Protein AF-A0A5N6EG65-F1 (afdb_monomer_lite)

Secondary structure (DSSP, 8-state):
--PPPPPPPPP-------PPPPTT-TT--EESSTT-TTSEE--SSS-GGGB-TTT-PBP-TTSHHHHHHHHHHHHH--SHHHHHHHHHHHHHHHHHHHHHHHHHHHHHHHHHHHHHHHHHHHHHHHHHHHHHHHHTS--

pLDDT: mean 86.98, std 14.02, range [40.0, 98.5]

Organism: NCBI:txid986946

Radius of gyration: 28.4 Å; chains: 1; bounding box: 76×31×74 Å

Sequence (139 aa):
MNQEPLSPPSEPTPSPTTNPVPLSSPLRTTPIHPLLPEVRVPGEPLPPHRYHPITCTQINAESEDIRAQLEQLRQEYTSPEEALRAQEQAAREVKQKMEDAERKREDVQKAMDKKIKERNTEMKVLSKYQEVKVSDIPA

Structure (mmCIF, N/CA/C/O backbone):
data_AF-A0A5N6EG65-F1
#
_entry.id   AF-A0A5N6EG65-F1
#
loop_
_atom_site.group_PDB
_atom_site.id
_atom_site.type_symbol
_atom_site.label_atom_id
_atom_site.label_alt_id
_atom_site.label_comp_id
_atom_site.label_asym_id
_atom_site.label_entity_id
_atom_site.label_seq_id
_atom_site.pdbx_PDB_ins_code
_atom_site.Cartn_x
_atom_site.Cartn_y
_atom_site.Cartn_z
_atom_site.occupancy
_atom_site.B_iso_or_equiv
_atom_site.auth_seq_id
_atom_site.auth_comp_id
_atom_site.auth_asym_id
_atom_site.auth_atom_id
_atom_site.pdbx_PDB_model_num
ATOM 1 N N . MET A 1 1 ? 57.559 -6.720 35.709 1.00 40.00 1 MET A N 1
ATOM 2 C CA . MET A 1 1 ? 56.260 -6.086 36.009 1.00 40.00 1 MET A CA 1
ATOM 3 C C . MET A 1 1 ? 55.655 -5.691 34.672 1.00 40.00 1 MET A C 1
ATOM 5 O O . MET A 1 1 ? 56.040 -4.663 34.142 1.00 40.00 1 MET A O 1
ATOM 9 N N . ASN A 1 2 ? 54.826 -6.548 34.074 1.00 48.72 2 ASN A N 1
ATOM 10 C CA . ASN A 1 2 ? 54.148 -6.257 32.807 1.00 48.72 2 ASN A CA 1
ATOM 11 C C . ASN A 1 2 ? 52.657 -6.126 33.129 1.00 48.72 2 ASN A C 1
ATOM 13 O O . ASN A 1 2 ? 52.012 -7.138 33.382 1.00 48.72 2 ASN A O 1
ATOM 17 N N . GLN A 1 3 ? 52.146 -4.896 33.227 1.00 56.94 3 GLN A N 1
ATOM 18 C CA . GLN A 1 3 ? 50.703 -4.649 33.254 1.00 56.94 3 GLN A CA 1
ATOM 19 C C . GLN A 1 3 ? 50.231 -4.479 31.810 1.00 56.94 3 GLN A C 1
ATOM 21 O O . GLN A 1 3 ? 50.735 -3.614 31.096 1.00 56.94 3 GLN A O 1
ATOM 26 N N . GLU A 1 4 ? 49.286 -5.315 31.387 1.00 62.31 4 GLU A N 1
ATOM 27 C CA . GLU A 1 4 ? 48.526 -5.090 30.157 1.00 62.31 4 GLU A CA 1
ATOM 28 C C . GLU A 1 4 ? 47.629 -3.847 30.308 1.00 62.31 4 GLU A C 1
ATOM 30 O O . GLU A 1 4 ? 47.165 -3.555 31.417 1.00 62.31 4 GLU A O 1
ATOM 35 N N . PRO A 1 5 ? 47.399 -3.086 29.223 1.00 65.44 5 PRO A N 1
ATOM 36 C CA . PRO A 1 5 ? 46.592 -1.876 29.284 1.00 65.44 5 PRO A CA 1
ATOM 37 C C . PRO A 1 5 ? 45.132 -2.204 29.621 1.00 65.44 5 PRO A C 1
ATOM 39 O O . PRO A 1 5 ? 44.545 -3.155 29.105 1.00 65.44 5 PRO A O 1
ATOM 42 N N . LEU A 1 6 ? 44.546 -1.380 30.491 1.00 63.53 6 LEU A N 1
ATOM 43 C CA . LEU A 1 6 ? 43.146 -1.469 30.897 1.00 63.53 6 LEU A CA 1
ATOM 44 C C . LEU A 1 6 ? 42.234 -1.318 29.671 1.00 63.53 6 LEU A C 1
ATOM 46 O O . LEU A 1 6 ? 42.369 -0.367 28.900 1.00 63.53 6 LEU A O 1
ATOM 50 N N . SER A 1 7 ? 41.305 -2.261 29.502 1.00 69.69 7 SER A N 1
ATOM 51 C CA . SER A 1 7 ? 40.265 -2.186 28.472 1.00 69.69 7 SER A CA 1
ATOM 52 C C . SER A 1 7 ? 39.384 -0.946 28.686 1.00 69.69 7 SER A C 1
ATOM 54 O O . SER A 1 7 ? 39.143 -0.570 29.838 1.00 69.69 7 SER A O 1
ATOM 56 N N . PRO A 1 8 ? 38.897 -0.302 27.609 1.00 69.44 8 PRO A N 1
ATOM 57 C CA . PRO A 1 8 ? 38.005 0.844 27.730 1.00 69.44 8 PRO A CA 1
ATOM 58 C C . PRO A 1 8 ? 36.688 0.444 28.422 1.00 69.44 8 PRO A C 1
ATOM 60 O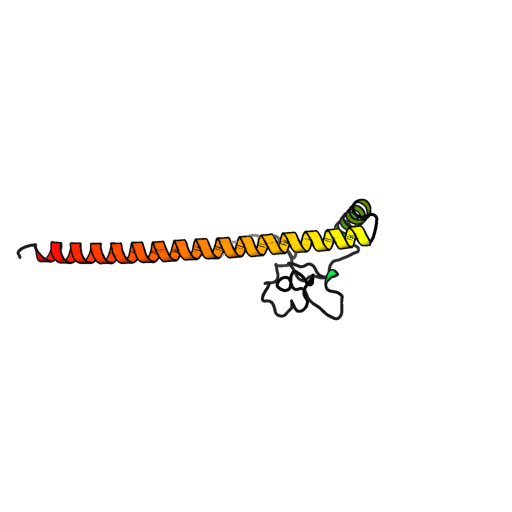 O . PRO A 1 8 ? 36.292 -0.724 28.361 1.00 69.44 8 PRO A O 1
ATOM 63 N N . PRO A 1 9 ? 36.005 1.389 29.095 1.00 63.31 9 PRO A N 1
ATOM 64 C CA . PRO A 1 9 ? 34.726 1.118 29.741 1.00 63.31 9 PRO A CA 1
ATOM 65 C C . PRO A 1 9 ? 33.692 0.665 28.705 1.00 63.31 9 PRO A C 1
ATOM 67 O O . PRO A 1 9 ? 33.625 1.222 27.610 1.00 63.31 9 PRO A O 1
ATOM 70 N N . SER A 1 10 ? 32.887 -0.338 29.063 1.00 59.59 10 SER A N 1
ATOM 71 C CA . SER A 1 10 ? 31.774 -0.811 28.240 1.00 59.59 10 SER A CA 1
ATOM 72 C C . SER A 1 10 ? 30.867 0.354 27.843 1.00 59.59 10 SER A C 1
ATOM 74 O O . SER A 1 10 ? 30.421 1.114 28.706 1.00 59.59 10 SER A O 1
ATOM 76 N N . GLU A 1 11 ? 30.583 0.482 26.545 1.00 56.59 11 GLU A N 1
ATOM 77 C CA . GLU A 1 11 ? 29.563 1.407 26.050 1.00 56.59 11 GLU A CA 1
ATOM 78 C C . GLU A 1 11 ? 28.219 1.137 26.748 1.00 56.59 11 GLU A C 1
ATOM 80 O O . GLU A 1 11 ? 27.881 -0.023 27.023 1.00 56.59 11 GLU A O 1
ATOM 85 N N . PRO A 1 12 ? 27.428 2.183 27.049 1.00 51.66 12 PRO A N 1
ATOM 86 C CA . PRO A 1 12 ? 26.089 1.997 27.574 1.00 51.66 12 PRO A CA 1
ATOM 87 C C . PRO A 1 12 ? 25.253 1.248 26.535 1.00 51.66 12 PRO A C 1
ATOM 89 O O . PRO A 1 12 ? 24.967 1.766 25.458 1.00 51.66 12 PRO A O 1
ATOM 92 N N . THR A 1 13 ? 24.866 0.017 26.871 1.00 47.53 13 THR A N 1
ATOM 93 C CA . THR A 1 13 ? 23.900 -0.777 26.107 1.00 47.53 13 THR A CA 1
ATOM 94 C C . THR A 1 13 ? 22.656 0.084 25.868 1.00 47.53 13 THR A C 1
ATOM 96 O O . THR A 1 13 ? 22.006 0.456 26.851 1.00 47.53 13 THR A O 1
ATOM 99 N N . PRO A 1 14 ? 22.302 0.439 24.619 1.00 47.97 14 PRO A N 1
ATOM 100 C CA . PRO A 1 14 ? 21.034 1.099 24.377 1.00 47.97 14 PRO A CA 1
ATOM 101 C C . PRO A 1 14 ? 19.916 0.160 24.843 1.00 47.97 14 PRO A C 1
ATOM 103 O O . PRO A 1 14 ? 19.918 -1.034 24.533 1.00 47.97 14 PRO A O 1
ATOM 106 N N . SER A 1 15 ? 18.988 0.710 25.626 1.00 53.94 15 SER A N 1
ATOM 107 C CA . SER A 1 15 ? 17.708 0.117 26.033 1.00 53.94 15 SER A CA 1
ATOM 108 C C . SER A 1 15 ? 17.052 -0.655 24.876 1.00 53.94 15 SER A C 1
ATOM 110 O O . SER A 1 15 ? 17.321 -0.322 23.722 1.00 53.94 15 SER A O 1
ATOM 112 N N . PRO A 1 16 ? 16.182 -1.657 25.120 1.00 48.75 16 PRO A N 1
ATOM 113 C CA . PRO A 1 16 ? 15.712 -2.554 24.071 1.00 48.75 16 PRO A CA 1
ATOM 114 C C . PRO A 1 16 ? 14.845 -1.794 23.060 1.00 48.75 16 PRO A C 1
ATOM 116 O O . PRO A 1 16 ? 13.624 -1.722 23.183 1.00 48.75 16 PRO A O 1
ATOM 119 N N . THR A 1 17 ? 15.473 -1.243 22.025 1.00 53.53 17 THR A N 1
ATOM 120 C CA . THR A 1 17 ? 14.808 -0.846 20.791 1.00 53.53 17 THR A CA 1
ATOM 121 C C . THR A 1 17 ? 14.230 -2.133 20.240 1.00 53.53 17 THR A C 1
ATOM 123 O O . THR A 1 17 ? 14.973 -3.006 19.788 1.00 53.53 17 THR A O 1
ATOM 126 N N . THR A 1 18 ? 12.920 -2.334 20.384 1.00 66.31 18 THR A N 1
ATOM 127 C CA . THR A 1 18 ? 12.325 -3.591 19.946 1.00 66.31 18 THR A CA 1
ATOM 128 C C . THR A 1 18 ? 12.488 -3.676 18.436 1.00 66.31 18 THR A C 1
ATOM 130 O O . THR A 1 18 ? 11.914 -2.874 17.702 1.00 66.31 18 THR A O 1
ATOM 133 N N . ASN A 1 19 ? 13.352 -4.584 17.984 1.00 79.94 19 ASN A N 1
ATOM 134 C CA . ASN A 1 19 ? 13.752 -4.639 16.587 1.00 79.94 19 ASN A CA 1
ATOM 135 C C . ASN A 1 19 ? 12.526 -4.868 15.689 1.00 79.94 19 ASN A C 1
ATOM 137 O O . ASN A 1 19 ? 11.655 -5.670 16.045 1.00 79.94 19 ASN A O 1
ATOM 141 N N . PRO A 1 20 ? 12.440 -4.194 14.527 1.00 87.88 20 PRO A N 1
ATOM 142 C CA . PRO A 1 20 ? 11.386 -4.456 13.557 1.00 87.88 20 PRO A CA 1
ATOM 143 C C . PRO A 1 20 ? 11.311 -5.947 13.216 1.00 87.88 20 PRO A C 1
ATOM 145 O O . PRO A 1 20 ? 12.322 -6.578 12.905 1.00 87.88 20 PRO A O 1
ATOM 148 N N . VAL A 1 21 ? 10.104 -6.511 13.253 1.00 88.56 21 VAL A N 1
ATOM 149 C CA . VAL A 1 21 ? 9.869 -7.912 12.893 1.00 88.56 21 VAL A CA 1
ATOM 150 C C . VAL A 1 21 ? 9.621 -7.983 11.385 1.00 88.56 21 VAL A C 1
ATOM 152 O O . VAL A 1 21 ? 8.722 -7.291 10.901 1.00 88.56 21 VAL A O 1
ATOM 155 N N . PRO A 1 22 ? 10.353 -8.814 10.619 1.00 90.75 22 PRO A N 1
ATOM 156 C CA . PRO A 1 22 ? 10.162 -8.930 9.173 1.00 90.75 22 PRO A CA 1
ATOM 157 C C . PRO A 1 22 ? 8.714 -9.250 8.785 1.00 90.75 22 PRO A C 1
ATOM 159 O O . PRO A 1 22 ? 8.035 -9.999 9.489 1.00 90.75 22 PRO A O 1
ATOM 162 N N . LEU A 1 23 ? 8.246 -8.728 7.646 1.00 87.31 23 LEU A N 1
ATOM 163 C CA . LEU A 1 23 ? 6.887 -8.989 7.141 1.00 87.31 23 LEU A CA 1
ATOM 164 C C . LEU A 1 23 ? 6.645 -10.471 6.811 1.00 87.31 23 LEU A C 1
ATOM 166 O O . LEU A 1 23 ? 5.523 -10.948 6.926 1.00 87.31 23 LEU A O 1
ATOM 170 N N . SER A 1 24 ? 7.701 -11.208 6.464 1.00 87.75 24 SER A N 1
ATOM 171 C CA . SER A 1 24 ? 7.677 -12.654 6.210 1.00 87.75 24 SER A CA 1
ATOM 172 C C . SER A 1 24 ? 7.742 -13.510 7.480 1.00 87.75 24 SER A C 1
ATOM 174 O O . SER A 1 24 ? 7.823 -14.734 7.385 1.00 87.75 24 SER A O 1
ATOM 176 N N . SER A 1 25 ? 7.772 -12.894 8.667 1.00 90.50 25 SER A N 1
ATOM 177 C CA . SER A 1 25 ? 7.862 -13.628 9.929 1.00 90.50 25 SER A CA 1
ATOM 178 C C . SER A 1 25 ? 6.625 -14.509 10.138 1.00 90.50 25 SER A C 1
ATOM 180 O O . SER A 1 25 ? 5.505 -14.010 10.003 1.00 90.50 25 SER A O 1
ATOM 182 N N . PRO A 1 26 ? 6.789 -15.779 10.558 1.00 90.38 26 PRO A N 1
ATOM 183 C CA . PRO A 1 26 ? 5.661 -16.664 10.857 1.00 90.38 26 PRO A CA 1
ATOM 184 C C . PRO A 1 26 ? 4.802 -16.166 12.030 1.00 90.38 26 PRO A C 1
ATOM 186 O O . PRO A 1 26 ? 3.672 -16.612 12.189 1.00 90.38 26 PRO A O 1
ATOM 189 N N . LEU A 1 27 ? 5.303 -15.212 12.826 1.00 89.50 27 LEU A N 1
ATOM 190 C CA . LEU A 1 27 ? 4.536 -14.546 13.884 1.00 89.50 27 LEU A CA 1
ATOM 191 C C . LEU A 1 27 ? 3.372 -13.707 13.339 1.00 89.50 27 LEU A C 1
ATOM 193 O O . LEU A 1 27 ? 2.460 -13.365 14.083 1.00 89.50 27 LEU A O 1
ATOM 197 N N . ARG A 1 28 ? 3.407 -13.328 12.059 1.00 92.38 28 ARG A N 1
ATOM 198 C CA . ARG A 1 28 ? 2.423 -12.448 11.430 1.00 92.38 28 ARG A CA 1
ATOM 199 C C . ARG A 1 28 ? 1.334 -13.279 10.753 1.00 92.38 28 ARG A C 1
ATOM 201 O O . ARG A 1 28 ? 1.397 -13.560 9.557 1.00 92.38 28 ARG A O 1
ATOM 208 N N . THR A 1 29 ? 0.330 -13.679 11.524 1.00 92.88 29 THR A N 1
ATOM 209 C CA . THR A 1 29 ? -0.706 -14.619 11.070 1.00 92.88 29 THR A CA 1
ATOM 210 C C . THR A 1 29 ? -1.966 -13.928 10.561 1.00 92.88 29 THR A C 1
ATOM 212 O O . THR A 1 29 ? -2.568 -14.409 9.603 1.00 92.88 29 THR A O 1
ATOM 215 N N . THR A 1 30 ? -2.350 -12.790 11.147 1.00 93.88 30 THR A N 1
ATOM 216 C CA . THR A 1 30 ? -3.668 -12.176 10.917 1.00 93.88 30 THR A CA 1
ATOM 217 C C . THR A 1 30 ? -3.539 -10.776 10.322 1.00 93.88 30 THR A C 1
ATOM 219 O O . THR A 1 30 ? -2.749 -9.979 10.831 1.00 93.88 30 THR A O 1
ATOM 222 N N . PRO A 1 31 ? -4.283 -10.440 9.253 1.00 92.81 31 PRO A N 1
ATOM 223 C CA . PRO A 1 31 ? -4.242 -9.106 8.663 1.00 92.81 31 PRO A CA 1
ATOM 224 C C . PRO A 1 31 ? -4.815 -8.052 9.615 1.00 92.81 31 PRO A C 1
ATOM 226 O O . PRO A 1 31 ? -5.805 -8.298 10.304 1.00 92.81 31 PRO A O 1
ATOM 229 N N . ILE A 1 32 ? -4.215 -6.858 9.629 1.00 90.75 32 ILE A N 1
ATOM 230 C CA . ILE A 1 32 ? -4.722 -5.732 10.436 1.00 90.75 32 ILE A CA 1
ATOM 231 C C . ILE A 1 32 ? -6.042 -5.172 9.892 1.00 90.75 32 ILE A C 1
ATOM 233 O O . ILE A 1 32 ? -6.814 -4.571 10.634 1.00 90.75 32 ILE A O 1
ATOM 237 N N . HIS A 1 33 ? -6.282 -5.348 8.591 1.00 92.44 33 HIS A N 1
ATOM 238 C CA . HIS A 1 33 ? -7.460 -4.859 7.888 1.00 92.44 33 HIS A CA 1
ATOM 239 C C . HIS A 1 33 ? -7.726 -5.725 6.641 1.00 92.44 33 HIS A C 1
ATOM 241 O O . HIS A 1 33 ? -6.761 -6.113 5.977 1.00 92.44 33 HIS A O 1
ATOM 247 N N . PRO A 1 34 ? -8.991 -5.993 6.255 1.00 92.81 34 PRO A N 1
ATOM 248 C CA . PRO A 1 34 ? -9.312 -6.814 5.079 1.00 92.81 34 PRO A CA 1
ATOM 249 C C . PRO A 1 34 ? -8.718 -6.306 3.756 1.00 92.81 34 PRO A C 1
ATOM 251 O O . PRO A 1 34 ? -8.383 -7.101 2.885 1.00 92.81 34 PRO A O 1
ATOM 254 N N . LEU A 1 35 ? -8.566 -4.985 3.608 1.00 95.44 35 LEU A N 1
ATOM 255 C CA . LEU A 1 35 ? -7.958 -4.365 2.419 1.00 95.44 35 LEU A CA 1
ATOM 256 C C . LEU A 1 35 ? -6.424 -4.471 2.366 1.00 95.44 35 LEU A C 1
ATOM 258 O O . LEU A 1 35 ? -5.853 -4.143 1.331 1.00 95.44 35 LEU A O 1
ATOM 262 N N . LEU A 1 36 ? -5.772 -4.890 3.456 1.00 93.62 36 LEU A N 1
ATOM 263 C CA . LEU A 1 36 ? -4.312 -4.952 3.594 1.00 93.62 36 LEU A CA 1
ATOM 264 C C . LEU A 1 36 ? -3.858 -6.363 4.020 1.00 93.62 36 LEU A C 1
ATOM 266 O O . LEU A 1 36 ? -3.313 -6.531 5.117 1.00 93.62 36 LEU A O 1
ATOM 270 N N . PRO A 1 37 ? -4.096 -7.405 3.200 1.00 92.50 37 PRO A N 1
ATOM 271 C CA . PRO A 1 37 ? -3.768 -8.788 3.555 1.00 92.50 37 PRO A CA 1
ATOM 272 C C . PRO A 1 37 ? -2.261 -9.062 3.706 1.00 92.50 37 PRO A C 1
ATOM 274 O O . PRO A 1 37 ? -1.874 -10.070 4.307 1.00 92.50 37 PRO A O 1
ATOM 277 N N . GLU A 1 38 ? -1.406 -8.187 3.181 1.00 90.38 38 GLU A N 1
ATOM 278 C CA . GLU A 1 38 ? 0.054 -8.244 3.283 1.00 90.38 38 GLU A CA 1
ATOM 279 C C . GLU A 1 38 ? 0.557 -7.717 4.634 1.00 90.38 38 GLU A C 1
ATOM 281 O O . GLU A 1 38 ? 1.619 -8.125 5.110 1.00 90.38 38 GLU A O 1
ATOM 286 N N . VAL A 1 39 ? -0.203 -6.826 5.282 1.00 90.81 39 VAL A N 1
ATOM 287 C CA . VAL A 1 39 ? 0.158 -6.243 6.578 1.00 90.81 39 VAL A CA 1
ATOM 288 C C . VAL A 1 39 ? -0.471 -7.074 7.686 1.00 90.81 39 VAL A C 1
ATOM 290 O O . VAL A 1 39 ? -1.630 -6.900 8.068 1.00 90.81 39 VAL A O 1
ATOM 293 N N . ARG A 1 40 ? 0.318 -8.009 8.210 1.00 93.19 40 ARG A N 1
ATOM 294 C CA . ARG A 1 40 ? -0.127 -8.978 9.213 1.00 93.19 40 ARG A CA 1
ATOM 295 C C . ARG A 1 40 ? 0.542 -8.768 10.559 1.00 93.19 40 ARG A C 1
ATOM 297 O O . ARG A 1 40 ? 1.703 -8.372 10.629 1.00 93.19 40 ARG A O 1
ATOM 304 N N . VAL A 1 41 ? -0.171 -9.097 11.621 1.00 93.06 41 VAL A N 1
ATOM 305 C CA . VAL A 1 41 ? 0.283 -9.077 13.015 1.00 93.06 41 VAL A CA 1
ATOM 306 C C . VAL A 1 41 ? 0.017 -10.436 13.664 1.00 93.06 41 VAL A C 1
ATOM 308 O O . VAL A 1 41 ? -0.666 -11.271 13.058 1.00 93.06 41 VAL A O 1
ATOM 311 N N . PRO A 1 42 ? 0.559 -10.697 14.866 1.00 92.38 42 PRO A N 1
ATOM 312 C CA . PRO A 1 42 ? 0.133 -11.841 15.655 1.00 92.38 42 PRO A CA 1
ATOM 313 C C . PRO A 1 42 ? -1.385 -11.846 15.831 1.00 92.38 42 PRO A C 1
ATOM 315 O O . PRO A 1 42 ? -1.996 -10.812 16.105 1.00 92.38 42 PRO A O 1
ATOM 318 N N . GLY A 1 43 ? -1.982 -13.014 15.640 1.00 80.19 43 GLY A N 1
ATOM 319 C CA . GLY A 1 43 ? -3.391 -13.266 15.904 1.00 80.19 43 GLY A CA 1
ATOM 320 C C . GLY A 1 43 ? -3.550 -14.476 16.804 1.00 80.19 43 GLY A C 1
ATOM 321 O O . GLY A 1 43 ? -2.742 -15.396 16.719 1.00 80.19 43 GLY A O 1
ATOM 322 N N . GLU A 1 44 ? -4.591 -14.418 17.636 1.00 79.44 44 GLU A N 1
ATOM 323 C CA . GLU A 1 44 ? -4.879 -15.286 18.783 1.00 79.44 44 GLU A CA 1
ATOM 324 C C . GLU A 1 44 ? -3.714 -15.445 19.791 1.00 79.44 44 GLU A C 1
ATOM 326 O O . GLU A 1 44 ? -2.556 -15.629 19.423 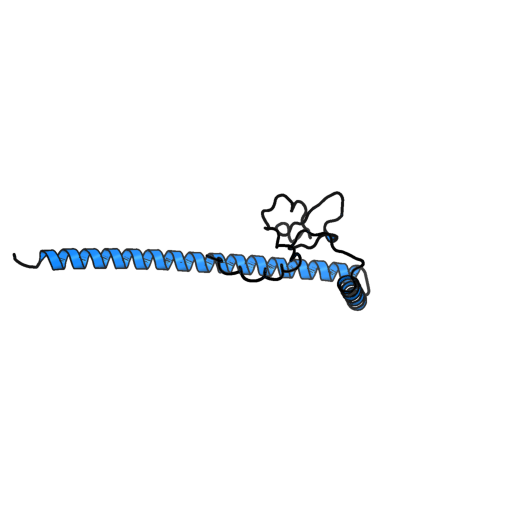1.00 79.44 44 GLU A O 1
ATOM 331 N N . PRO A 1 45 ? -3.974 -15.344 21.110 1.00 77.31 45 PRO A N 1
ATOM 332 C CA . PRO A 1 45 ? -5.282 -15.242 21.768 1.00 77.31 45 PRO A CA 1
ATOM 333 C C . PRO A 1 45 ? -5.868 -13.818 21.804 1.00 77.31 45 PRO A C 1
ATOM 335 O O . PRO A 1 45 ? -7.019 -13.643 22.196 1.00 77.31 45 PRO A O 1
ATOM 338 N N . LEU A 1 46 ? -5.104 -12.789 21.420 1.00 80.12 46 LEU A N 1
ATOM 339 C CA . LEU A 1 46 ? -5.552 -11.393 21.462 1.00 80.12 46 LEU A CA 1
ATOM 340 C C . LEU A 1 46 ? -5.934 -10.854 20.072 1.00 80.12 46 LEU A C 1
ATOM 342 O O . LEU A 1 46 ? -5.408 -11.328 19.062 1.00 80.12 46 LEU A O 1
ATOM 346 N N . PRO A 1 47 ? -6.816 -9.836 20.007 1.00 85.56 47 PRO A N 1
ATOM 347 C CA . PRO A 1 47 ? -7.171 -9.195 18.749 1.00 85.56 47 PRO A CA 1
ATOM 348 C C . PRO A 1 47 ? -5.969 -8.528 18.051 1.00 85.56 47 PRO A C 1
ATOM 350 O O . PRO A 1 47 ? -5.135 -7.921 18.730 1.00 85.56 47 PRO A O 1
ATOM 353 N N . PRO A 1 48 ? -5.932 -8.512 16.704 1.00 85.44 48 PRO A N 1
ATOM 354 C CA . PRO A 1 48 ? -4.863 -7.890 15.911 1.00 85.44 48 PRO A CA 1
ATOM 355 C C . PRO A 1 48 ? -4.545 -6.435 16.288 1.00 85.44 48 PRO A C 1
ATOM 357 O O . PRO A 1 48 ? -3.384 -6.037 16.324 1.00 85.44 48 PRO A O 1
ATOM 360 N N . HIS A 1 49 ? -5.563 -5.642 16.638 1.00 85.75 49 HIS A N 1
ATOM 361 C CA . HIS A 1 49 ? -5.411 -4.226 16.996 1.00 85.75 49 HIS A CA 1
ATOM 362 C C . HIS A 1 49 ? -4.678 -3.986 18.330 1.00 85.75 49 HIS A C 1
ATOM 364 O O . HIS A 1 49 ? -4.451 -2.837 18.698 1.00 85.75 49 HIS A O 1
ATOM 370 N N . ARG A 1 50 ? -4.319 -5.043 19.076 1.00 89.56 50 ARG A N 1
ATOM 371 C CA . ARG A 1 50 ? -3.502 -4.952 20.298 1.00 89.56 50 ARG A CA 1
ATOM 372 C C . ARG A 1 50 ? -2.008 -5.126 20.055 1.00 89.56 50 ARG A C 1
ATOM 374 O O . ARG A 1 50 ? -1.246 -5.070 21.016 1.00 89.56 50 ARG A O 1
ATOM 381 N N . TYR A 1 51 ? -1.578 -5.329 18.814 1.00 91.12 51 TYR A N 1
ATOM 382 C CA . TYR A 1 51 ? -0.170 -5.489 18.469 1.00 91.12 51 TYR A CA 1
ATOM 383 C C . TYR A 1 51 ? 0.306 -4.364 17.562 1.00 91.12 51 TYR A C 1
ATOM 385 O O . TYR A 1 51 ? -0.393 -3.926 16.650 1.00 91.12 51 TYR A O 1
ATOM 393 N N . HIS A 1 52 ? 1.536 -3.918 17.791 1.00 90.00 52 HIS A N 1
ATOM 394 C CA . HIS A 1 52 ? 2.173 -2.921 16.954 1.00 90.00 52 HIS A CA 1
ATOM 395 C C . HIS A 1 52 ? 2.548 -3.544 15.594 1.00 90.00 52 HIS A C 1
ATOM 397 O O . HIS A 1 52 ? 3.228 -4.577 15.556 1.00 90.00 52 HIS A O 1
ATOM 403 N N . PRO A 1 53 ? 2.156 -2.938 14.458 1.00 88.56 53 PRO A N 1
ATOM 404 C CA . PRO A 1 53 ? 2.257 -3.571 13.142 1.00 88.56 53 PRO A CA 1
ATOM 405 C C . PRO A 1 53 ? 3.695 -3.762 12.646 1.00 88.56 53 PRO A C 1
ATOM 407 O O . PRO A 1 53 ? 3.929 -4.567 11.748 1.00 88.56 53 PRO A O 1
ATOM 410 N N . ILE A 1 54 ? 4.683 -3.065 13.212 1.00 90.25 54 ILE A N 1
ATOM 411 C CA . ILE A 1 54 ? 6.088 -3.149 12.771 1.00 90.25 54 ILE A CA 1
ATOM 412 C C . ILE A 1 54 ? 6.901 -4.089 13.664 1.00 90.25 54 ILE A C 1
ATOM 414 O O . ILE A 1 54 ? 7.677 -4.904 13.173 1.00 90.25 54 ILE A O 1
ATOM 418 N N . THR A 1 55 ? 6.714 -3.994 14.974 1.00 91.25 55 THR A N 1
ATOM 419 C CA . THR A 1 55 ? 7.520 -4.711 15.975 1.00 91.25 55 THR A CA 1
ATOM 420 C C . THR A 1 55 ? 6.842 -5.986 16.463 1.00 91.25 55 THR A C 1
ATOM 422 O O . THR A 1 55 ? 7.473 -6.780 17.148 1.00 91.25 55 THR A O 1
ATOM 425 N N . CYS A 1 56 ? 5.556 -6.182 16.149 1.00 89.19 56 CYS A N 1
ATOM 426 C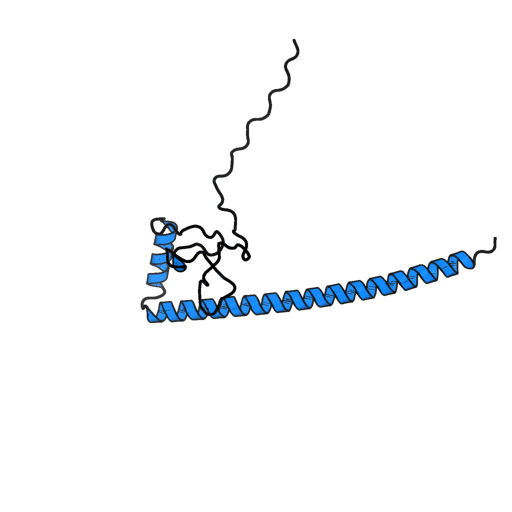 CA . CYS A 1 56 ? 4.728 -7.276 16.666 1.00 89.19 56 CYS A CA 1
ATOM 427 C C . CYS A 1 56 ? 4.704 -7.361 18.203 1.00 89.19 56 CYS A C 1
ATOM 429 O O . CYS A 1 56 ? 4.354 -8.397 18.763 1.00 89.19 56 CYS A O 1
ATOM 431 N N . THR A 1 57 ? 5.047 -6.270 18.891 1.00 89.75 57 THR A N 1
ATOM 432 C CA . THR A 1 57 ? 4.937 -6.160 20.345 1.00 89.75 57 THR A CA 1
ATOM 433 C C . THR A 1 57 ? 3.519 -5.808 20.736 1.00 89.75 57 THR A C 1
ATOM 435 O O . THR A 1 57 ? 2.829 -5.084 20.018 1.00 89.75 57 THR A O 1
ATOM 438 N N . GLN A 1 58 ? 3.083 -6.299 21.891 1.00 89.62 58 GLN A N 1
ATOM 439 C CA . GLN A 1 58 ? 1.803 -5.896 22.450 1.00 89.62 58 GLN A CA 1
ATOM 440 C C . GLN A 1 58 ? 1.828 -4.393 22.754 1.00 89.62 58 GLN A C 1
ATOM 442 O O . GLN A 1 58 ? 2.788 -3.872 23.324 1.00 89.62 58 GLN A O 1
ATOM 447 N N . ILE A 1 59 ? 0.773 -3.696 22.349 1.00 89.00 59 ILE A N 1
ATOM 448 C CA . ILE A 1 59 ? 0.580 -2.280 22.629 1.00 89.00 59 ILE A CA 1
ATOM 449 C C . ILE A 1 59 ? 0.254 -2.147 24.115 1.00 89.00 59 ILE A C 1
ATOM 451 O O . ILE A 1 59 ? -0.701 -2.751 24.612 1.00 89.00 59 ILE A O 1
ATOM 455 N N . ASN A 1 60 ? 1.046 -1.346 24.823 1.00 87.88 60 ASN A N 1
ATOM 456 C CA . ASN A 1 60 ? 0.745 -0.978 26.196 1.00 87.88 60 ASN A CA 1
ATOM 457 C C . ASN A 1 60 ? -0.325 0.122 26.198 1.00 87.88 60 ASN A C 1
ATOM 459 O O . ASN A 1 60 ? -0.002 1.296 26.072 1.00 87.88 60 ASN A O 1
ATOM 463 N N . ALA A 1 61 ? -1.597 -0.260 26.325 1.00 80.69 61 ALA A N 1
ATOM 464 C CA . ALA A 1 61 ? -2.714 0.689 26.336 1.00 80.69 61 ALA A CA 1
ATOM 465 C C . ALA A 1 61 ? -2.674 1.675 27.522 1.00 80.69 61 ALA A C 1
ATOM 467 O O . ALA A 1 61 ? -3.300 2.728 27.454 1.00 80.69 61 ALA A O 1
ATOM 468 N N . GLU A 1 62 ? -1.926 1.346 28.579 1.00 85.06 62 GLU A N 1
ATOM 469 C CA . GLU A 1 62 ? -1.752 2.194 29.762 1.00 85.06 62 GLU A CA 1
ATOM 470 C C . GLU A 1 62 ? -0.593 3.190 29.620 1.00 85.06 62 GLU A C 1
ATOM 472 O O . GLU A 1 62 ? -0.395 4.028 30.501 1.00 85.06 62 GLU A O 1
ATOM 477 N N . SER A 1 63 ? 0.192 3.123 28.536 1.00 89.94 63 SER A N 1
ATOM 478 C CA . SER A 1 63 ? 1.247 4.112 28.323 1.00 89.94 63 SER A CA 1
ATOM 479 C C . SER A 1 63 ? 0.644 5.490 28.051 1.00 89.94 63 SER A C 1
ATOM 481 O O . SER A 1 63 ? -0.377 5.628 27.375 1.00 89.94 63 SER A O 1
ATOM 483 N N . GLU A 1 64 ? 1.276 6.534 28.588 1.00 91.88 64 GLU A N 1
ATOM 484 C CA . GLU A 1 64 ? 0.830 7.921 28.411 1.00 91.88 64 GLU A CA 1
ATOM 485 C C . GLU A 1 64 ? 0.696 8.303 26.938 1.00 91.88 64 GLU A C 1
ATOM 487 O O . GLU A 1 64 ? -0.336 8.847 26.551 1.00 91.88 64 GLU A O 1
ATOM 492 N N . ASP A 1 65 ? 1.663 7.909 26.111 1.00 89.38 65 ASP A N 1
ATOM 493 C CA . ASP A 1 65 ? 1.663 8.210 24.679 1.00 89.38 65 ASP A CA 1
ATOM 494 C C . ASP A 1 65 ? 0.459 7.603 23.949 1.00 89.38 65 ASP A C 1
ATOM 496 O O . ASP A 1 65 ? -0.183 8.267 23.135 1.00 89.38 65 ASP A O 1
ATOM 500 N N . ILE A 1 66 ? 0.119 6.344 24.248 1.00 90.00 66 ILE A N 1
ATOM 501 C CA . ILE A 1 66 ? -1.010 5.662 23.602 1.00 90.00 66 ILE A CA 1
ATOM 502 C C . ILE A 1 66 ? -2.331 6.251 24.088 1.00 90.00 66 ILE A C 1
ATOM 504 O O . ILE A 1 66 ? -3.241 6.454 23.285 1.00 90.00 66 ILE A O 1
ATOM 508 N N . ARG A 1 67 ? -2.441 6.579 25.380 1.00 92.50 67 ARG A N 1
ATOM 509 C CA . ARG A 1 67 ? -3.637 7.236 25.923 1.00 92.50 67 ARG A CA 1
ATOM 510 C C . ARG A 1 67 ? -3.864 8.604 25.286 1.00 92.50 67 ARG A C 1
ATOM 512 O O . ARG A 1 67 ? -4.986 8.876 24.868 1.00 92.50 67 ARG A O 1
ATOM 519 N N . ALA A 1 68 ? -2.812 9.409 25.137 1.00 94.31 68 ALA A N 1
ATOM 520 C CA . ALA A 1 68 ? -2.886 10.713 24.482 1.00 94.31 68 ALA A CA 1
ATOM 521 C C . ALA A 1 68 ? -3.318 10.593 23.009 1.00 94.31 68 ALA A C 1
ATOM 523 O O . ALA A 1 68 ? -4.215 11.307 22.563 1.00 94.31 68 ALA A O 1
ATOM 524 N N . GLN A 1 69 ? -2.750 9.638 22.264 1.00 92.00 69 GLN A N 1
ATOM 525 C CA . GLN A 1 69 ? -3.147 9.378 20.873 1.00 92.00 69 GLN A CA 1
ATOM 526 C C . GLN A 1 69 ? -4.607 8.920 20.760 1.00 92.00 69 GLN A C 1
ATOM 528 O O . GLN A 1 69 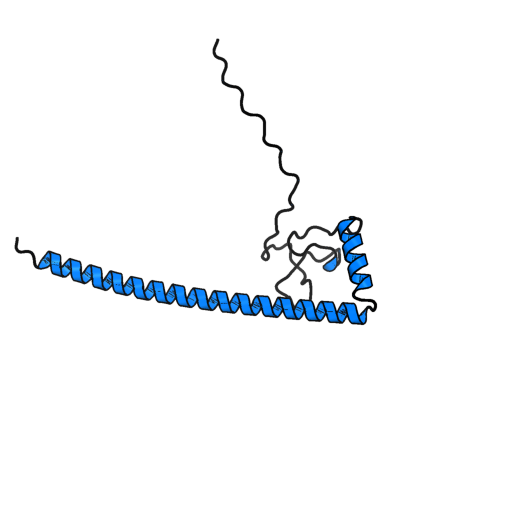? -5.334 9.369 19.876 1.00 92.00 69 GLN A O 1
ATOM 533 N N . LEU A 1 70 ? -5.063 8.046 21.663 1.00 91.31 70 LEU A N 1
ATOM 534 C CA . LEU A 1 70 ? -6.456 7.596 21.692 1.00 91.31 70 LEU A CA 1
ATOM 535 C C . LEU A 1 70 ? -7.424 8.731 22.033 1.00 91.31 70 LEU A C 1
ATOM 537 O O . LEU A 1 70 ? -8.516 8.785 21.471 1.00 91.31 70 LEU A O 1
ATOM 541 N N . GLU A 1 71 ? -7.051 9.627 22.945 1.00 94.25 71 GLU A N 1
ATOM 542 C CA . GLU A 1 71 ? -7.854 10.804 23.272 1.00 94.25 71 GLU A CA 1
ATOM 543 C C . GLU A 1 71 ? -7.970 11.750 22.074 1.00 94.25 71 GLU A C 1
ATOM 545 O O . GLU A 1 71 ? -9.078 12.166 21.737 1.00 94.25 71 GLU A O 1
ATOM 550 N N . GLN A 1 72 ? -6.868 11.999 21.364 1.00 95.44 72 GLN A N 1
ATOM 551 C CA . GLN A 1 72 ? -6.881 12.785 20.131 1.00 95.44 72 GLN A CA 1
ATOM 552 C C . GLN A 1 72 ? -7.796 12.158 19.067 1.00 95.44 72 GLN A C 1
ATOM 554 O O . GLN A 1 72 ? -8.639 12.850 18.500 1.00 95.44 72 GLN A O 1
ATOM 559 N N . LEU A 1 73 ? -7.698 10.844 18.837 1.00 92.88 73 LEU A N 1
ATOM 560 C CA . LEU A 1 73 ? -8.560 10.149 17.873 1.00 92.88 73 LEU A CA 1
ATOM 561 C C . LEU A 1 73 ? -10.045 10.230 18.248 1.00 92.88 73 LEU A C 1
ATOM 563 O O . LEU A 1 73 ? -10.893 10.313 17.366 1.00 92.88 73 LEU A O 1
ATOM 567 N N . ARG A 1 74 ? -10.376 10.233 19.544 1.00 93.88 74 ARG A N 1
ATOM 568 C CA . ARG A 1 74 ? -11.760 10.416 20.017 1.00 93.88 74 ARG A CA 1
ATOM 569 C C . ARG A 1 74 ? -12.280 11.837 19.800 1.00 93.88 74 ARG A C 1
ATOM 571 O O . ARG A 1 74 ? -13.484 12.007 19.637 1.00 93.88 74 ARG A O 1
ATOM 578 N N . GLN A 1 75 ? -11.402 12.840 19.821 1.00 95.50 75 GLN A N 1
ATOM 579 C CA . GLN A 1 75 ? -11.764 14.221 19.484 1.00 95.50 75 GLN A CA 1
ATOM 580 C C . GLN A 1 75 ? -11.955 14.397 17.972 1.00 95.50 75 GLN A C 1
ATOM 582 O O . GLN A 1 75 ? -12.846 15.130 17.553 1.00 95.50 75 GLN A O 1
ATOM 587 N N . GLU A 1 76 ? -11.139 13.719 17.164 1.00 96.31 76 GLU A N 1
ATOM 588 C CA . GLU A 1 76 ? -11.197 13.778 15.700 1.00 96.31 76 GLU A CA 1
ATOM 589 C C . GLU A 1 76 ? -12.399 13.008 15.129 1.00 96.31 76 GLU A C 1
ATOM 591 O O . GLU A 1 76 ? -13.089 13.504 14.240 1.00 96.31 76 GLU A O 1
ATOM 596 N N . TYR A 1 77 ? -12.685 11.821 15.672 1.00 95.75 77 TYR A N 1
ATOM 597 C CA . TYR A 1 77 ? -13.763 10.941 15.223 1.00 95.75 77 TYR A CA 1
ATOM 598 C C . TYR A 1 77 ? -14.795 10.764 16.335 1.00 95.75 77 TYR A C 1
ATOM 600 O O . TYR A 1 77 ? -14.722 9.845 17.155 1.00 95.75 77 TYR A O 1
ATOM 608 N N . THR A 1 78 ? -15.771 11.670 16.358 1.00 93.56 78 THR A N 1
ATOM 609 C CA . THR A 1 78 ? -16.761 11.763 17.443 1.00 93.56 78 THR A CA 1
ATOM 610 C C . THR A 1 78 ? -17.799 10.642 17.429 1.00 93.56 78 THR A C 1
ATOM 612 O O . THR A 1 78 ? -18.440 10.377 18.448 1.00 93.56 78 THR A O 1
ATOM 615 N N . SER A 1 79 ? -17.952 9.951 16.295 1.00 96.00 79 SER A N 1
ATOM 616 C CA . SER A 1 79 ? -18.846 8.804 16.153 1.00 96.00 79 SER A CA 1
ATOM 617 C C . SER A 1 79 ? -18.106 7.531 15.720 1.00 96.00 79 SER A C 1
ATOM 619 O O . SER A 1 79 ? -17.133 7.594 14.961 1.00 96.00 79 SER A O 1
ATOM 621 N N . PRO A 1 80 ? -18.591 6.340 16.127 1.00 94.06 80 PRO A N 1
ATOM 622 C CA . PRO A 1 80 ? -18.036 5.072 15.654 1.00 94.06 80 PRO A CA 1
ATOM 623 C C . PRO A 1 80 ? -18.061 4.930 14.126 1.00 94.06 80 PRO A C 1
ATOM 625 O O . PRO A 1 80 ? -17.145 4.357 13.545 1.00 94.06 80 PRO A O 1
ATOM 628 N N . GLU A 1 81 ? -19.089 5.464 13.462 1.00 96.31 81 GLU A N 1
ATOM 629 C CA . GLU A 1 81 ? -19.216 5.412 12.002 1.00 96.31 81 GLU A CA 1
ATOM 630 C C . GLU A 1 81 ? -18.173 6.291 11.294 1.00 96.31 81 GLU A C 1
ATOM 632 O O . GLU A 1 81 ? -17.624 5.898 10.265 1.00 96.31 81 GLU A O 1
ATOM 637 N N . GLU A 1 82 ? -17.865 7.475 11.830 1.00 95.75 82 GLU A N 1
ATOM 638 C CA . GLU A 1 82 ? -16.762 8.306 11.331 1.00 95.75 82 GLU A CA 1
ATOM 639 C C . GLU A 1 82 ? -15.415 7.610 11.506 1.00 95.75 82 GLU A C 1
ATOM 641 O O . GLU A 1 82 ? -14.643 7.552 10.552 1.00 95.75 82 GLU A O 1
ATOM 646 N N . ALA A 1 83 ? -15.167 7.014 12.676 1.00 95.19 83 ALA A N 1
ATOM 647 C CA . ALA A 1 83 ? -13.933 6.279 12.936 1.00 95.19 83 ALA A CA 1
ATOM 648 C C . ALA A 1 83 ? -13.755 5.092 11.971 1.00 95.19 83 ALA A C 1
ATOM 650 O O . ALA A 1 83 ? -12.663 4.878 11.443 1.00 95.19 83 ALA A O 1
ATOM 651 N N . LEU A 1 84 ? -14.830 4.346 11.688 1.00 94.56 84 LEU A N 1
ATOM 652 C CA . LEU A 1 84 ? -14.804 3.237 10.729 1.00 94.56 84 LEU A CA 1
ATOM 653 C C . LEU A 1 84 ? -14.537 3.716 9.297 1.00 94.56 84 LEU A C 1
ATOM 655 O O . LEU A 1 84 ? -13.706 3.133 8.602 1.00 94.56 84 LEU A O 1
ATOM 659 N N . ARG A 1 85 ? -15.189 4.801 8.859 1.00 96.00 85 ARG A N 1
ATOM 660 C CA . ARG A 1 85 ? -14.945 5.388 7.531 1.00 96.00 85 ARG A CA 1
ATOM 661 C C . ARG A 1 85 ? -13.512 5.896 7.392 1.00 96.00 85 ARG A C 1
ATOM 663 O O . ARG A 1 85 ? -12.884 5.671 6.360 1.00 96.00 85 ARG A O 1
ATOM 670 N N . ALA A 1 86 ? -12.981 6.529 8.433 1.00 95.88 86 ALA A N 1
ATOM 671 C CA . ALA A 1 86 ? -11.603 6.998 8.460 1.00 95.88 86 ALA A CA 1
ATOM 672 C C . ALA A 1 86 ? -10.601 5.841 8.405 1.00 95.88 86 ALA A C 1
ATOM 674 O O . ALA A 1 86 ? -9.647 5.887 7.629 1.00 95.88 86 ALA A O 1
ATOM 675 N N . GLN A 1 87 ? -10.849 4.766 9.159 1.00 94.25 87 GLN A N 1
ATOM 676 C CA . GLN A 1 87 ? -10.038 3.553 9.099 1.00 94.25 87 GLN A CA 1
ATOM 677 C C . GLN A 1 87 ? -10.044 2.937 7.693 1.00 94.25 87 GLN A C 1
ATOM 679 O O . GLN A 1 87 ? -8.984 2.569 7.180 1.00 94.25 87 GLN A O 1
ATOM 684 N N . GLU A 1 88 ? -11.212 2.842 7.050 1.00 96.69 88 GLU A N 1
ATOM 685 C CA . GLU A 1 88 ? -11.320 2.297 5.696 1.00 96.69 88 GLU A CA 1
ATOM 686 C C . GLU A 1 88 ? -10.587 3.175 4.671 1.00 96.69 88 GLU A C 1
ATOM 688 O O . GLU A 1 88 ? -9.852 2.658 3.825 1.00 96.69 88 GLU A O 1
ATOM 693 N N . GLN A 1 89 ? -10.733 4.498 4.765 1.00 97.06 89 GLN A N 1
ATOM 694 C CA . GLN A 1 89 ? -10.038 5.446 3.897 1.00 97.06 89 GLN A CA 1
ATOM 695 C C . GLN A 1 89 ? -8.516 5.358 4.072 1.00 97.06 89 GLN A C 1
ATOM 697 O O . GLN A 1 89 ? -7.791 5.225 3.084 1.00 97.06 89 GLN A O 1
ATOM 702 N N . ALA A 1 90 ? -8.029 5.321 5.314 1.00 95.81 90 ALA A N 1
ATOM 703 C CA . ALA A 1 90 ? -6.613 5.126 5.606 1.00 95.81 90 ALA A CA 1
ATOM 704 C C . ALA A 1 90 ? -6.094 3.801 5.022 1.00 95.81 90 ALA A C 1
ATOM 706 O O . ALA A 1 90 ? -5.018 3.758 4.422 1.00 95.81 90 ALA A O 1
ATOM 707 N N . ALA A 1 91 ? -6.873 2.719 5.126 1.00 96.06 91 ALA A N 1
ATOM 708 C CA . ALA A 1 91 ? -6.507 1.436 4.536 1.00 96.06 91 ALA A CA 1
ATOM 709 C C . ALA A 1 91 ? -6.431 1.495 2.998 1.00 96.06 91 ALA A C 1
ATOM 711 O O . ALA A 1 91 ? -5.504 0.932 2.412 1.00 96.06 91 ALA A O 1
ATOM 712 N N . ARG A 1 92 ? -7.356 2.204 2.336 1.00 97.75 92 ARG A N 1
ATOM 713 C CA . ARG A 1 92 ? -7.330 2.425 0.877 1.00 97.75 92 ARG A CA 1
ATOM 714 C C . ARG A 1 92 ? -6.104 3.225 0.444 1.00 97.75 92 ARG A C 1
ATOM 716 O O . ARG A 1 92 ? -5.456 2.857 -0.532 1.00 97.75 92 ARG A O 1
ATOM 723 N N . GLU A 1 93 ? -5.751 4.272 1.180 1.00 97.88 93 GLU A N 1
ATOM 724 C CA . GLU A 1 93 ? -4.570 5.090 0.890 1.00 97.88 93 GLU A CA 1
ATOM 725 C C . GLU A 1 93 ? -3.265 4.311 1.046 1.00 97.88 93 GLU A C 1
ATOM 727 O O . GLU A 1 93 ? -2.364 4.431 0.214 1.00 97.88 93 GLU A O 1
ATOM 732 N N . VAL A 1 94 ? -3.153 3.494 2.097 1.00 95.94 94 VAL A N 1
ATOM 733 C CA . VAL A 1 94 ? -1.993 2.615 2.283 1.00 95.94 94 VAL A CA 1
ATOM 734 C C . VAL A 1 94 ? -1.899 1.614 1.136 1.00 95.94 94 VAL A C 1
ATOM 736 O O . VAL A 1 94 ? -0.819 1.454 0.570 1.00 95.94 94 VAL A O 1
ATOM 739 N N . LYS A 1 95 ? -3.021 0.997 0.748 1.00 96.44 95 LYS A N 1
ATOM 740 C CA . LYS A 1 95 ? -3.062 0.059 -0.377 1.00 96.44 95 LYS A CA 1
ATOM 741 C C . LYS A 1 95 ? -2.578 0.716 -1.672 1.00 96.44 95 LYS A C 1
ATOM 743 O O . LYS A 1 95 ? -1.677 0.187 -2.315 1.00 96.44 95 LYS A O 1
ATOM 748 N N . GLN A 1 96 ? -3.092 1.903 -1.999 1.00 97.75 96 GLN A N 1
ATOM 749 C CA . GLN A 1 96 ? -2.662 2.650 -3.184 1.00 97.75 96 GLN A CA 1
ATOM 750 C C . GLN A 1 96 ? -1.155 2.943 -3.156 1.00 97.75 96 GLN A C 1
ATOM 752 O O . GLN A 1 96 ? -0.455 2.706 -4.136 1.00 97.75 96 GLN A O 1
ATOM 757 N N . LYS A 1 97 ? -0.624 3.391 -2.010 1.00 97.38 97 LYS A N 1
ATOM 758 C CA . LYS A 1 97 ? 0.817 3.653 -1.851 1.00 97.38 97 LYS A CA 1
ATOM 759 C C . LYS A 1 97 ? 1.665 2.395 -2.048 1.00 97.38 97 LYS A C 1
ATOM 761 O O . LYS A 1 97 ? 2.775 2.493 -2.568 1.00 97.38 97 LYS A O 1
ATOM 766 N N . MET A 1 98 ? 1.175 1.230 -1.623 1.00 95.12 98 MET A N 1
ATOM 767 C CA . MET A 1 98 ? 1.862 -0.045 -1.835 1.00 95.12 98 MET A CA 1
ATOM 768 C C . MET A 1 98 ? 1.893 -0.428 -3.317 1.00 95.12 98 MET A C 1
ATOM 770 O O . MET A 1 98 ? 2.965 -0.759 -3.821 1.00 95.12 98 MET A O 1
ATOM 774 N N . GLU A 1 99 ? 0.764 -0.311 -4.017 1.00 96.62 99 GLU A N 1
ATOM 775 C CA . GLU A 1 99 ? 0.667 -0.577 -5.459 1.00 96.62 99 GLU A CA 1
ATOM 776 C C . GLU A 1 99 ? 1.567 0.370 -6.275 1.00 96.62 99 GLU A C 1
ATOM 778 O O . GLU A 1 99 ? 2.301 -0.060 -7.168 1.00 96.62 99 GLU A O 1
ATOM 783 N N . ASP A 1 100 ? 1.589 1.660 -5.929 1.00 98.00 100 ASP A N 1
ATOM 784 C CA . ASP A 1 100 ? 2.451 2.650 -6.585 1.00 98.00 100 ASP A CA 1
ATOM 785 C C . ASP A 1 100 ? 3.939 2.363 -6.338 1.00 98.00 100 ASP A C 1
ATOM 787 O O . ASP A 1 100 ? 4.776 2.479 -7.243 1.00 98.00 100 ASP A O 1
ATOM 791 N N . ALA A 1 101 ? 4.290 1.965 -5.112 1.00 97.19 101 ALA A N 1
ATOM 792 C CA . ALA A 1 101 ? 5.652 1.582 -4.767 1.00 97.19 101 ALA A CA 1
ATOM 793 C C . ALA A 1 101 ? 6.094 0.311 -5.506 1.00 97.19 101 ALA A C 1
ATOM 795 O O . ALA A 1 101 ? 7.250 0.231 -5.931 1.00 97.19 101 ALA A O 1
ATOM 796 N N .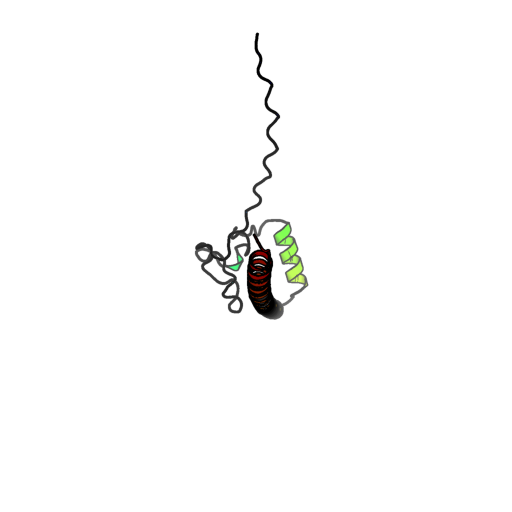 GLU A 1 102 ? 5.200 -0.663 -5.679 1.00 96.25 102 GLU A N 1
ATOM 797 C CA . GLU A 1 102 ? 5.459 -1.879 -6.451 1.00 96.25 102 GLU A CA 1
ATOM 798 C C . GLU A 1 102 ? 5.691 -1.560 -7.931 1.00 96.25 102 GLU A C 1
ATOM 800 O O . GLU A 1 102 ? 6.731 -1.937 -8.477 1.00 96.25 102 GLU A O 1
ATOM 805 N N . ARG A 1 103 ? 4.813 -0.760 -8.548 1.00 98.06 103 ARG A N 1
ATOM 806 C CA . ARG A 1 103 ? 4.979 -0.296 -9.934 1.00 98.06 103 ARG A CA 1
ATOM 807 C C . ARG A 1 103 ? 6.323 0.400 -10.139 1.00 98.06 103 ARG A C 1
ATOM 809 O O . ARG A 1 103 ? 7.059 0.086 -11.071 1.00 98.06 103 ARG A O 1
ATOM 816 N N . LYS A 1 104 ? 6.694 1.305 -9.227 1.00 98.38 104 LYS A N 1
ATOM 817 C CA . LYS A 1 104 ? 7.981 2.009 -9.297 1.00 98.38 104 LYS A CA 1
ATOM 818 C C . LYS A 1 104 ? 9.171 1.052 -9.199 1.00 98.38 104 LYS A C 1
ATOM 820 O O . LYS A 1 104 ? 10.171 1.256 -9.884 1.00 98.38 104 LYS A O 1
ATOM 825 N N . ARG A 1 105 ? 9.094 0.020 -8.351 1.00 97.94 105 ARG A N 1
ATOM 826 C CA . ARG A 1 105 ? 10.143 -1.01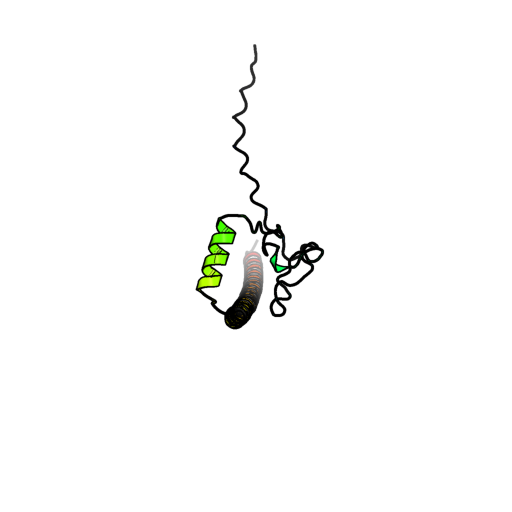1 -8.258 1.00 97.94 105 ARG A CA 1
ATOM 827 C C . ARG A 1 105 ? 10.260 -1.799 -9.558 1.00 97.94 105 ARG A C 1
ATOM 829 O O . ARG A 1 105 ? 11.380 -2.030 -10.009 1.00 97.94 105 ARG A O 1
ATOM 836 N N . GLU A 1 106 ? 9.137 -2.164 -10.168 1.00 98.12 106 GLU A N 1
ATOM 837 C CA . GLU A 1 106 ? 9.115 -2.867 -11.451 1.00 98.12 106 GLU A CA 1
ATOM 838 C C . GLU A 1 106 ? 9.755 -2.025 -12.568 1.00 98.12 106 GLU A C 1
ATOM 840 O O . GLU A 1 106 ? 10.607 -2.518 -13.311 1.00 98.12 106 GLU A O 1
ATOM 845 N N . ASP A 1 107 ? 9.415 -0.738 -12.649 1.00 98.25 107 ASP A N 1
ATOM 846 C CA . ASP A 1 107 ? 9.979 0.180 -13.642 1.00 98.25 107 ASP A CA 1
ATOM 847 C C . ASP A 1 107 ? 11.493 0.357 -13.468 1.00 98.25 107 ASP A C 1
ATOM 849 O O . ASP A 1 107 ? 12.250 0.324 -14.444 1.00 98.25 107 ASP A O 1
ATOM 853 N N . VAL A 1 108 ? 11.961 0.485 -12.221 1.00 98.50 108 VAL A N 1
ATOM 854 C CA . VAL A 1 108 ? 13.396 0.550 -11.912 1.00 98.50 108 VAL A CA 1
ATOM 855 C C . VAL A 1 108 ? 14.095 -0.749 -12.312 1.00 98.50 108 VAL A C 1
ATOM 857 O O . VAL A 1 108 ? 15.145 -0.693 -12.953 1.00 98.50 108 VAL A O 1
ATOM 860 N N . GLN A 1 109 ? 13.515 -1.913 -12.005 1.00 98.19 109 GLN A N 1
ATOM 861 C CA . GLN A 1 109 ? 14.087 -3.204 -12.393 1.00 98.19 109 GLN A CA 1
ATOM 862 C C . GLN A 1 109 ? 14.201 -3.335 -13.917 1.00 98.19 109 GLN A C 1
ATOM 864 O O . GLN A 1 109 ? 15.268 -3.677 -14.427 1.00 98.19 109 GLN A O 1
ATOM 869 N N . LYS A 1 110 ? 13.152 -2.964 -14.662 1.00 98.19 110 LYS A N 1
ATOM 870 C CA . LYS A 1 110 ? 13.172 -2.945 -16.134 1.00 98.19 110 LYS A CA 1
ATOM 871 C C . LYS A 1 110 ? 14.261 -2.022 -16.684 1.00 98.19 110 LYS A C 1
ATOM 873 O O . LYS A 1 110 ? 14.954 -2.381 -17.640 1.00 98.19 110 LYS A O 1
ATOM 878 N N . ALA A 1 111 ? 14.431 -0.839 -16.093 1.00 98.38 111 ALA A N 1
ATOM 879 C CA . ALA A 1 111 ? 15.472 0.103 -16.492 1.00 98.38 111 ALA A CA 1
ATOM 880 C C . ALA A 1 111 ? 16.884 -0.445 -16.221 1.00 98.38 111 ALA A C 1
ATOM 882 O O . ALA A 1 111 ? 17.763 -0.325 -17.081 1.00 98.38 111 ALA A O 1
ATOM 883 N N . MET A 1 112 ? 17.095 -1.090 -15.069 1.00 98.25 112 MET A N 1
ATOM 884 C CA . MET A 1 112 ? 18.357 -1.761 -14.743 1.00 98.25 112 MET A CA 1
ATOM 885 C C . MET A 1 112 ? 18.662 -2.889 -15.732 1.00 98.25 112 MET A C 1
ATOM 887 O O . MET A 1 112 ? 19.758 -2.928 -16.291 1.00 98.25 112 MET A O 1
ATOM 891 N N . ASP A 1 113 ? 17.689 -3.749 -16.033 1.00 98.19 113 ASP A N 1
ATOM 892 C CA . ASP A 1 113 ? 17.862 -4.856 -16.978 1.00 98.19 113 ASP A CA 1
ATOM 893 C C . ASP A 1 113 ? 18.213 -4.355 -18.384 1.00 98.19 113 ASP A C 1
ATOM 895 O O . ASP A 1 113 ? 19.078 -4.918 -19.064 1.00 98.19 113 ASP A O 1
ATOM 899 N N . LYS A 1 114 ? 17.583 -3.256 -18.821 1.00 98.38 114 LYS A N 1
ATOM 900 C CA . LYS A 1 114 ? 17.923 -2.589 -20.083 1.00 98.38 114 LYS A CA 1
ATOM 901 C C . LYS A 1 114 ? 19.375 -2.107 -20.075 1.00 98.38 114 LYS A C 1
ATOM 903 O O . LYS A 1 114 ? 20.115 -2.404 -21.011 1.00 98.38 114 LYS A O 1
ATOM 908 N N . LYS A 1 115 ? 19.808 -1.433 -19.005 1.00 98.38 115 LYS A N 1
ATOM 909 C CA . LYS A 1 115 ? 21.187 -0.938 -18.866 1.00 98.38 115 LYS A CA 1
ATOM 910 C C . LYS A 1 115 ? 22.217 -2.064 -18.823 1.00 98.38 115 LYS A C 1
ATOM 912 O O . LYS A 1 115 ? 23.283 -1.942 -19.422 1.00 98.38 115 LYS A O 1
ATOM 917 N N . ILE A 1 116 ? 21.891 -3.188 -18.190 1.00 98.31 116 ILE A N 1
ATOM 918 C CA . ILE A 1 116 ? 22.743 -4.382 -18.181 1.00 98.31 116 ILE A CA 1
ATOM 919 C C . ILE A 1 116 ? 22.911 -4.942 -19.601 1.00 98.31 116 ILE A C 1
ATOM 921 O O . ILE A 1 116 ? 24.027 -5.303 -19.986 1.00 98.31 116 ILE A O 1
ATOM 925 N N . LYS A 1 117 ? 21.834 -4.997 -20.396 1.00 98.12 117 LYS A N 1
ATOM 926 C CA . LYS A 1 117 ? 21.881 -5.453 -21.798 1.00 98.12 117 LYS A CA 1
ATOM 927 C C . LYS A 1 117 ? 22.692 -4.512 -22.693 1.00 98.12 117 LYS A C 1
ATOM 929 O O . LYS A 1 117 ? 23.507 -4.995 -23.481 1.00 98.12 117 LYS A O 1
ATOM 934 N N . GLU A 1 118 ? 22.504 -3.200 -22.548 1.00 98.00 118 GLU A N 1
ATOM 935 C CA . GLU A 1 118 ? 23.285 -2.171 -23.257 1.00 98.00 118 GLU A CA 1
ATOM 936 C C . GLU A 1 118 ? 24.780 -2.336 -22.956 1.00 98.00 118 GLU A C 1
ATOM 938 O O . GLU A 1 118 ? 25.561 -2.618 -23.865 1.00 98.00 118 GLU A O 1
ATOM 943 N N . ARG A 1 119 ? 25.157 -2.335 -21.669 1.00 98.12 119 ARG A N 1
ATOM 944 C CA . ARG A 1 119 ? 26.547 -2.532 -21.233 1.00 98.12 119 ARG A CA 1
ATOM 945 C C . ARG A 1 119 ? 27.140 -3.848 -21.748 1.00 98.12 119 ARG A C 1
ATOM 947 O O . ARG A 1 119 ? 28.289 -3.882 -22.175 1.00 98.12 119 ARG A O 1
ATOM 954 N N . ASN A 1 120 ? 26.396 -4.956 -21.705 1.00 97.62 120 ASN A N 1
ATOM 955 C CA . ASN A 1 120 ? 26.872 -6.244 -22.232 1.00 97.62 120 ASN A CA 1
ATOM 956 C C . ASN A 1 120 ? 27.198 -6.180 -23.724 1.00 97.62 120 ASN A C 1
ATOM 958 O O . ASN A 1 120 ? 28.191 -6.755 -24.171 1.00 97.62 120 ASN A O 1
ATOM 962 N N . THR A 1 121 ? 26.355 -5.489 -24.485 1.00 97.69 121 THR A N 1
ATOM 963 C CA . THR A 1 121 ? 26.544 -5.323 -25.925 1.00 97.69 121 THR A CA 1
ATOM 964 C C . THR A 1 121 ? 27.760 -4.449 -26.204 1.00 97.69 121 THR A C 1
ATOM 966 O O . THR A 1 121 ? 28.617 -4.847 -26.990 1.00 97.69 121 THR A O 1
ATOM 969 N N . GLU A 1 122 ? 27.889 -3.317 -25.510 1.00 96.19 122 GLU A N 1
ATOM 970 C CA . GLU A 1 122 ? 29.047 -2.421 -25.613 1.00 96.19 122 GLU A CA 1
ATOM 971 C C . GLU A 1 122 ? 30.357 -3.142 -25.280 1.00 96.19 122 GLU A C 1
ATOM 973 O O . GLU A 1 122 ? 31.305 -3.088 -26.061 1.00 96.19 122 GLU A O 1
ATOM 978 N N . MET A 1 123 ? 30.392 -3.907 -24.184 1.00 96.38 123 MET A N 1
ATOM 979 C CA . MET A 1 123 ? 31.566 -4.698 -23.801 1.00 96.38 123 MET A CA 1
ATOM 980 C C . MET A 1 123 ? 31.936 -5.741 -24.857 1.00 96.38 123 MET A C 1
ATOM 982 O O . MET A 1 123 ? 33.114 -5.930 -25.157 1.00 96.38 123 MET A O 1
ATOM 986 N N . LYS A 1 124 ? 30.940 -6.402 -25.457 1.00 96.94 124 LYS A N 1
ATOM 987 C CA . LYS A 1 124 ? 31.172 -7.371 -26.534 1.00 96.94 124 LYS A CA 1
ATOM 988 C C . LYS A 1 124 ? 31.743 -6.704 -27.786 1.00 96.94 124 LYS A C 1
ATOM 990 O O . LYS A 1 124 ? 32.614 -7.280 -28.432 1.00 96.94 124 LYS A O 1
ATOM 995 N N . VAL A 1 125 ? 31.257 -5.515 -28.142 1.00 96.81 125 VAL A N 1
ATOM 996 C CA . VAL A 1 125 ? 31.779 -4.742 -29.281 1.00 96.81 125 VAL A CA 1
ATOM 997 C C . VAL A 1 125 ? 33.206 -4.269 -29.002 1.00 96.81 125 VAL A C 1
ATOM 999 O O . VAL A 1 125 ? 34.069 -4.427 -29.863 1.00 96.81 125 VAL A O 1
ATOM 1002 N N . LEU A 1 126 ? 33.471 -3.759 -27.798 1.00 94.81 126 LEU A N 1
ATOM 1003 C CA . LEU A 1 126 ? 34.796 -3.296 -27.395 1.00 94.81 126 LEU A CA 1
ATOM 1004 C C . LEU A 1 126 ? 35.832 -4.430 -27.414 1.00 94.81 126 LEU A C 1
ATOM 1006 O O . LEU A 1 126 ? 36.907 -4.238 -27.977 1.00 94.81 126 LEU A O 1
ATOM 1010 N N . SER A 1 127 ? 35.491 -5.612 -26.879 1.00 93.19 127 SER A N 1
ATOM 1011 C CA . SER A 1 127 ? 36.361 -6.803 -26.918 1.00 93.19 127 SER A CA 1
ATOM 1012 C C . SER A 1 127 ? 36.741 -7.159 -28.351 1.00 93.19 127 SER A C 1
ATOM 1014 O O . SER A 1 127 ? 37.919 -7.256 -28.676 1.00 93.19 127 SER A O 1
ATOM 1016 N N . LYS A 1 128 ? 35.748 -7.246 -29.246 1.00 93.06 128 LYS A N 1
ATOM 1017 C CA . LYS A 1 128 ? 35.991 -7.548 -30.663 1.00 93.06 128 LYS A CA 1
ATOM 1018 C C . LYS A 1 128 ? 36.882 -6.512 -31.342 1.00 93.06 128 LYS A C 1
ATOM 1020 O O . LYS A 1 128 ? 37.742 -6.871 -32.137 1.00 93.06 128 LYS A O 1
ATOM 1025 N N . TYR A 1 129 ? 36.680 -5.227 -31.053 1.00 91.94 129 TYR A N 1
ATOM 1026 C CA . TYR A 1 129 ? 37.517 -4.170 -31.618 1.00 91.94 129 TYR A CA 1
ATOM 1027 C C . TYR A 1 129 ? 38.971 -4.280 -31.142 1.00 91.94 129 TYR A C 1
ATOM 1029 O O . TYR A 1 129 ? 39.889 -4.130 -31.946 1.00 91.94 129 TYR A O 1
ATOM 1037 N N . GLN A 1 130 ? 39.187 -4.575 -29.858 1.00 90.00 130 GLN A N 1
ATOM 1038 C CA . GLN A 1 130 ? 40.521 -4.807 -29.300 1.00 90.00 130 GLN A CA 1
ATOM 1039 C C . GLN A 1 130 ? 41.183 -6.051 -29.904 1.00 90.00 130 GLN A C 1
ATOM 1041 O O . GLN A 1 130 ? 42.341 -5.973 -30.298 1.00 90.00 130 GLN A O 1
ATOM 1046 N N . GLU A 1 131 ? 40.452 -7.160 -30.047 1.00 88.25 131 GLU A N 1
ATOM 1047 C CA . GLU A 1 131 ? 40.942 -8.388 -30.694 1.00 88.25 131 GLU A CA 1
ATOM 1048 C C . GLU A 1 131 ? 41.425 -8.122 -32.129 1.00 88.25 131 GLU A C 1
ATOM 1050 O O . GLU A 1 131 ? 42.531 -8.525 -32.494 1.00 88.25 131 GLU A O 1
ATOM 1055 N N . VAL A 1 132 ? 40.643 -7.386 -32.929 1.00 86.38 132 VAL A N 1
ATOM 1056 C CA . VAL A 1 132 ? 41.035 -7.010 -34.299 1.00 86.38 132 VAL A CA 1
ATOM 1057 C C . VAL A 1 132 ? 42.263 -6.097 -34.283 1.00 86.38 132 VAL A C 1
ATOM 1059 O O . VAL A 1 132 ? 43.233 -6.363 -34.983 1.00 86.38 132 VAL A O 1
ATOM 1062 N N . LYS A 1 133 ? 42.269 -5.062 -33.432 1.00 80.88 133 LYS A N 1
ATOM 1063 C CA . LYS A 1 133 ? 43.393 -4.120 -33.320 1.00 80.88 133 LYS A CA 1
ATOM 1064 C C . LYS A 1 133 ? 44.706 -4.780 -32.913 1.00 80.88 133 LYS A C 1
ATOM 1066 O O . LYS A 1 133 ? 45.746 -4.356 -33.397 1.00 80.88 133 LYS A O 1
ATOM 1071 N N . VAL A 1 134 ? 44.663 -5.770 -32.024 1.00 75.00 134 VAL A N 1
ATOM 1072 C CA . VAL A 1 134 ? 45.847 -6.537 -31.609 1.00 75.00 134 VAL A CA 1
ATOM 1073 C C . VAL A 1 134 ? 46.310 -7.477 -32.726 1.00 75.00 134 VAL A C 1
ATOM 1075 O O . VAL A 1 134 ? 47.511 -7.643 -32.907 1.00 75.00 134 VAL A O 1
ATOM 1078 N N . SER A 1 135 ? 45.385 -8.046 -33.504 1.00 69.88 135 SER A N 1
ATOM 1079 C CA . SER A 1 135 ? 45.717 -8.937 -34.629 1.00 69.88 135 SER A CA 1
ATOM 1080 C C . SER A 1 135 ? 46.312 -8.203 -35.841 1.00 69.88 135 SER A C 1
ATOM 1082 O O . SER A 1 135 ? 47.048 -8.810 -36.612 1.00 69.88 135 SER A O 1
ATOM 1084 N N . ASP A 1 136 ? 46.024 -6.906 -36.000 1.00 62.25 136 ASP A N 1
ATOM 1085 C CA . ASP A 1 136 ? 46.534 -6.054 -37.089 1.00 62.25 136 ASP A CA 1
ATOM 1086 C C . ASP A 1 136 ? 47.955 -5.497 -36.840 1.00 62.25 136 ASP A C 1
ATOM 1088 O O . ASP A 1 136 ? 48.470 -4.729 -37.656 1.00 62.25 136 ASP A O 1
ATOM 1092 N N . ILE A 1 137 ? 48.609 -5.845 -35.724 1.00 60.47 137 ILE A N 1
ATOM 1093 C CA . ILE A 1 137 ? 49.998 -5.449 -35.448 1.00 60.47 137 ILE A CA 1
ATOM 1094 C C . ILE A 1 137 ? 50.929 -6.511 -36.064 1.00 60.47 137 ILE A C 1
ATOM 1096 O O . ILE A 1 137 ? 50.935 -7.644 -35.578 1.00 60.47 137 ILE A O 1
ATOM 1100 N N . PRO A 1 138 ? 51.706 -6.199 -37.123 1.00 60.38 138 PRO A N 1
ATOM 1101 C CA . PRO A 1 138 ? 52.670 -7.146 -37.681 1.00 60.38 138 PRO A CA 1
ATOM 1102 C C . PRO A 1 138 ? 53.767 -7.466 -36.652 1.00 60.38 138 PRO A C 1
ATOM 1104 O O . PRO A 1 138 ? 54.214 -6.569 -35.934 1.00 60.38 138 PRO A O 1
ATOM 1107 N N . ALA A 1 139 ? 54.153 -8.745 -36.580 1.00 59.97 139 ALA A N 1
ATOM 1108 C CA . ALA A 1 139 ? 55.172 -9.276 -35.667 1.00 59.97 139 ALA A CA 1
ATOM 1109 C C . ALA A 1 139 ? 56.586 -8.751 -35.959 1.00 59.97 139 ALA A C 1
ATOM 1111 O O . ALA A 1 139 ? 56.902 -8.532 -37.153 1.00 59.97 139 ALA A O 1
#

Foldseek 3Di:
DDDDDDDDDDDPDPDCPLDWDDLPDPQFDAAPDPLCRSQGEHDPPDDRVQADSGRSDGDPCPDPVNVVVVVVLCVVQVDPVSSVVVVVVVSVVVSVVVVVVVVVVVVVVVVVVVVVVVVVVVVVVVVVVVVVVVVPDDD